Protein AF-E2BC87-F1 (afdb_monomer_lite)

Foldseek 3Di:
DPPDDPPDPDDPVVVVVVVVPPDPCPLVVCLVPPQPVNCVVVVDGPVRVVVVCVVCVVVPPDDPPPD

Sequence (67 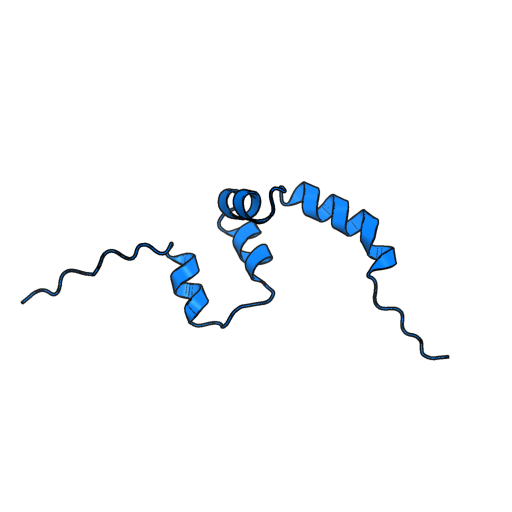aa):
SKKKKKRMWIRKWIGERLTHGVSNNLFKELALEDPTAYRKVLRLTCEKFEELLKKVHRLIQKKDSYV

Organism: Harpegnathos saltator (NCBI:txid610380)

Structure (mmCIF, N/CA/C/O backbone):
data_AF-E2BC87-F1
#
_entry.id   AF-E2BC87-F1
#
loop_
_atom_site.group_PDB
_atom_site.id
_atom_site.type_symbol
_atom_site.label_atom_id
_atom_site.label_alt_id
_atom_site.label_comp_id
_atom_site.label_asym_id
_atom_site.label_entity_id
_atom_site.label_seq_id
_atom_site.pdbx_PDB_ins_code
_atom_site.Cartn_x
_atom_site.Cartn_y
_atom_site.Cartn_z
_atom_site.occupancy
_atom_site.B_iso_or_equiv
_atom_site.auth_seq_id
_atom_site.auth_comp_id
_atom_site.auth_asym_id
_atom_site.auth_atom_id
_atom_site.pdbx_PDB_model_num
ATOM 1 N N . SER A 1 1 ? 15.603 -36.176 -24.084 1.00 46.03 1 SER A N 1
ATOM 2 C CA . SER A 1 1 ? 14.764 -35.050 -24.552 1.00 46.03 1 SER A CA 1
ATOM 3 C C . SER A 1 1 ? 14.781 -33.929 -23.512 1.00 46.03 1 SER A C 1
ATOM 5 O O . SER A 1 1 ? 14.288 -34.132 -22.406 1.00 46.03 1 SER A O 1
ATOM 7 N N . LYS A 1 2 ? 15.430 -32.785 -23.792 1.00 56.47 2 LYS A N 1
ATOM 8 C CA . LYS A 1 2 ? 15.500 -31.643 -22.855 1.00 56.47 2 LYS A CA 1
ATOM 9 C C . LYS A 1 2 ? 14.130 -30.952 -22.823 1.00 56.47 2 LYS A C 1
ATOM 11 O O . LYS A 1 2 ? 13.780 -30.240 -23.760 1.00 56.47 2 LYS A O 1
ATOM 16 N N . LYS A 1 3 ? 13.337 -31.179 -21.768 1.00 63.03 3 LYS A N 1
ATOM 17 C CA . LYS A 1 3 ? 12.039 -30.510 -21.568 1.00 63.03 3 LYS A CA 1
ATOM 18 C C . LYS A 1 3 ? 12.256 -28.986 -21.553 1.00 63.03 3 LYS A C 1
ATOM 20 O O . LYS A 1 3 ? 12.896 -28.469 -20.640 1.00 63.03 3 LYS A O 1
ATOM 25 N N . LYS A 1 4 ? 11.745 -28.262 -22.560 1.00 64.94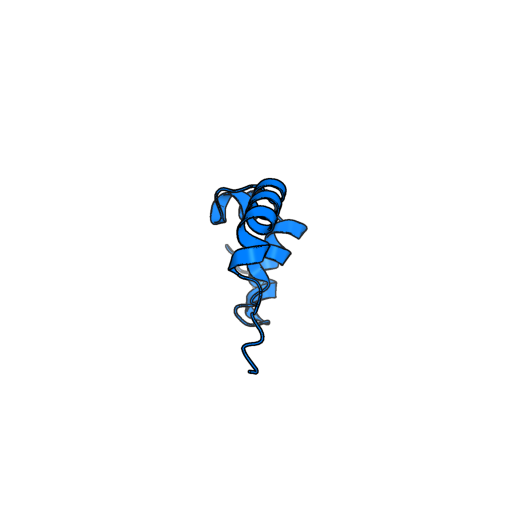 4 LYS A N 1
ATOM 26 C CA . LYS A 1 4 ? 11.709 -26.787 -22.556 1.00 64.94 4 LYS A CA 1
ATOM 27 C C . LYS A 1 4 ? 10.927 -26.331 -21.320 1.00 64.94 4 LYS A C 1
ATOM 29 O O . LYS A 1 4 ? 9.780 -26.741 -21.142 1.00 64.94 4 LYS A O 1
ATOM 34 N N . LYS A 1 5 ? 11.534 -25.493 -20.469 1.00 66.31 5 LYS A N 1
ATOM 35 C CA . LYS A 1 5 ? 10.814 -24.837 -19.367 1.00 66.31 5 LYS A CA 1
ATOM 36 C C . LYS A 1 5 ? 9.650 -24.050 -19.975 1.00 66.31 5 LYS A C 1
ATOM 38 O O . LYS A 1 5 ? 9.870 -23.197 -20.834 1.00 66.31 5 LYS A O 1
ATOM 43 N N . LYS A 1 6 ? 8.416 -24.377 -19.575 1.00 67.62 6 LYS A N 1
ATOM 44 C CA . LYS A 1 6 ? 7.222 -23.638 -20.003 1.00 67.62 6 LYS A CA 1
ATOM 45 C C . LYS A 1 6 ? 7.396 -22.173 -19.595 1.00 67.62 6 LYS A C 1
ATOM 47 O O . LYS A 1 6 ? 7.819 -21.893 -18.474 1.00 67.62 6 LYS A O 1
ATOM 52 N N . ARG A 1 7 ? 7.107 -21.246 -20.512 1.00 67.38 7 ARG A N 1
ATOM 53 C CA . ARG A 1 7 ? 7.116 -19.810 -20.216 1.00 67.38 7 ARG A CA 1
ATOM 54 C C . ARG A 1 7 ? 6.006 -19.541 -19.200 1.00 67.38 7 ARG A C 1
ATOM 56 O O . ARG A 1 7 ? 4.832 -19.699 -19.521 1.00 67.38 7 ARG A O 1
ATOM 63 N N . MET A 1 8 ? 6.388 -19.187 -17.978 1.00 66.25 8 MET A N 1
ATOM 64 C CA . MET A 1 8 ? 5.445 -18.792 -16.937 1.00 66.25 8 MET A CA 1
ATOM 65 C C . MET A 1 8 ? 5.000 -17.355 -17.221 1.00 66.25 8 MET A C 1
ATOM 67 O O . MET A 1 8 ? 5.830 -16.452 -17.268 1.00 66.25 8 MET A O 1
ATOM 71 N N . TRP A 1 9 ? 3.701 -17.158 -17.451 1.00 69.12 9 TRP A N 1
ATOM 72 C CA . TRP A 1 9 ? 3.089 -15.834 -17.652 1.00 69.12 9 TRP A CA 1
ATOM 73 C C . TRP A 1 9 ? 2.860 -15.077 -16.342 1.00 69.12 9 TRP A C 1
ATOM 75 O O . TRP A 1 9 ? 2.547 -13.890 -16.346 1.00 69.12 9 TRP A O 1
ATOM 85 N N . ILE A 1 10 ? 3.021 -15.770 -15.218 1.00 64.06 10 ILE A N 1
ATOM 86 C CA . ILE A 1 10 ? 2.965 -15.174 -13.891 1.00 64.06 10 ILE A CA 1
ATOM 87 C C . ILE A 1 10 ? 4.327 -14.566 -13.549 1.00 64.06 10 ILE A C 1
ATOM 89 O O . ILE A 1 10 ? 5.374 -15.154 -13.838 1.00 64.06 10 ILE A O 1
ATOM 93 N N . ARG A 1 11 ? 4.323 -13.383 -12.924 1.00 69.31 11 ARG A N 1
ATOM 94 C CA . ARG A 1 11 ? 5.546 -12.796 -12.356 1.00 69.31 11 ARG A CA 1
ATOM 95 C C . ARG A 1 11 ? 6.099 -13.736 -11.284 1.00 69.31 11 ARG A C 1
ATOM 97 O O . ARG A 1 11 ? 5.325 -14.386 -10.587 1.00 69.31 11 ARG A O 1
ATOM 104 N N . LYS A 1 12 ? 7.427 -13.809 -11.150 1.00 70.12 12 LYS A N 1
ATOM 105 C CA . LYS A 1 12 ? 8.100 -14.772 -10.259 1.00 70.12 12 LYS A CA 1
ATOM 106 C C . LYS A 1 12 ? 7.560 -14.716 -8.818 1.00 70.12 12 LYS A C 1
ATOM 108 O O . LYS A 1 12 ? 7.187 -15.757 -8.288 1.00 70.12 12 LYS A O 1
ATOM 113 N N . TRP A 1 13 ? 7.377 -13.511 -8.277 1.00 67.81 13 TRP A N 1
ATOM 114 C CA . TRP A 1 13 ? 6.807 -13.281 -6.943 1.00 67.81 13 TRP A CA 1
ATOM 115 C C . TRP A 1 13 ? 5.345 -13.747 -6.797 1.00 67.81 13 TRP A C 1
ATOM 117 O O . TRP A 1 13 ? 4.916 -14.155 -5.724 1.00 67.81 13 TRP A O 1
ATOM 127 N N . ILE A 1 14 ? 4.552 -13.749 -7.879 1.00 68.25 14 ILE A N 1
ATOM 128 C CA . ILE A 1 14 ? 3.185 -14.311 -7.881 1.00 68.25 14 ILE A CA 1
ATOM 129 C C . ILE A 1 14 ? 3.247 -15.843 -7.820 1.00 68.25 14 ILE A C 1
ATOM 131 O O . ILE A 1 14 ? 2.406 -16.474 -7.187 1.00 68.25 14 ILE A O 1
ATOM 135 N N . GLY A 1 15 ? 4.250 -16.445 -8.465 1.00 67.50 15 GLY A N 1
ATOM 136 C CA . GLY A 1 15 ? 4.490 -17.886 -8.405 1.00 67.50 15 GLY A CA 1
ATOM 137 C C . GLY A 1 15 ? 4.885 -18.366 -7.009 1.00 67.50 15 GLY A C 1
ATOM 138 O O . GLY A 1 15 ? 4.378 -19.389 -6.564 1.00 67.50 15 GLY A O 1
ATOM 139 N N . GLU A 1 16 ? 5.722 -17.600 -6.307 1.00 66.56 16 GLU A N 1
ATOM 140 C CA . GLU A 1 16 ? 6.117 -17.860 -4.911 1.00 66.56 16 GLU A CA 1
ATOM 141 C C . GLU A 1 16 ? 4.941 -17.682 -3.931 1.00 66.56 16 GLU A C 1
ATOM 143 O O . GLU A 1 16 ? 4.892 -18.312 -2.883 1.00 66.56 16 GLU A O 1
ATOM 148 N N . ARG A 1 17 ? 3.925 -16.895 -4.295 1.00 64.38 17 ARG A N 1
ATOM 149 C CA . ARG A 1 17 ? 2.723 -16.670 -3.480 1.00 64.38 17 ARG A CA 1
ATOM 150 C C . ARG A 1 17 ? 1.746 -17.852 -3.476 1.00 64.38 17 ARG A C 1
ATOM 152 O O . ARG A 1 17 ? 1.060 -18.072 -2.481 1.00 64.38 17 ARG A O 1
ATOM 159 N N . LEU A 1 18 ? 1.674 -18.625 -4.567 1.00 62.75 18 LEU A N 1
ATOM 160 C CA . LEU A 1 18 ? 0.766 -19.780 -4.690 1.00 62.75 18 LEU A CA 1
ATOM 161 C C . LEU A 1 18 ? 1.036 -20.871 -3.640 1.00 62.75 18 LEU A C 1
ATOM 163 O O . LEU A 1 18 ? 0.141 -21.660 -3.350 1.00 62.75 18 LEU A O 1
ATOM 167 N N . THR A 1 19 ? 2.229 -20.902 -3.040 1.00 62.56 19 THR A N 1
ATOM 168 C CA . THR A 1 19 ? 2.584 -21.849 -1.974 1.00 62.56 19 THR A CA 1
ATOM 169 C C . THR A 1 19 ? 2.201 -21.376 -0.568 1.00 62.56 19 THR A C 1
ATOM 171 O O . THR A 1 19 ? 2.178 -22.200 0.339 1.00 62.56 19 THR A O 1
ATOM 17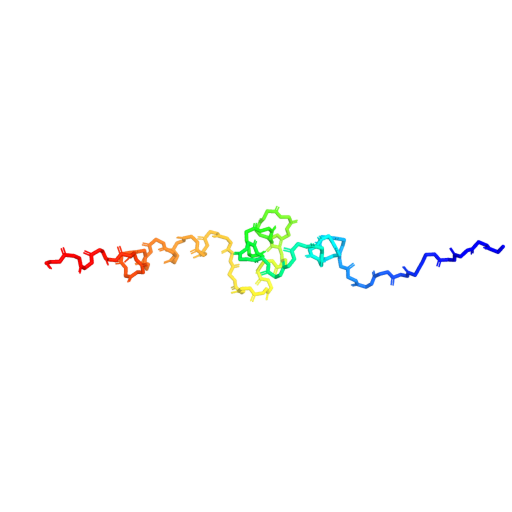4 N N . HIS A 1 20 ? 1.864 -20.094 -0.367 1.00 58.09 20 HIS A N 1
ATOM 175 C CA . HIS A 1 20 ? 1.634 -19.505 0.965 1.00 58.09 20 HIS A CA 1
ATOM 176 C C . HIS A 1 20 ? 0.165 -19.164 1.286 1.00 58.09 20 HIS A C 1
ATOM 178 O O . HIS A 1 20 ? -0.115 -18.592 2.339 1.00 58.09 20 HIS A O 1
ATOM 184 N N . GLY A 1 21 ? -0.789 -19.550 0.428 1.00 55.47 21 GLY A N 1
ATOM 185 C CA . GLY A 1 21 ? -2.201 -19.174 0.579 1.00 55.47 21 GLY A CA 1
ATOM 186 C C . GLY A 1 21 ? -2.424 -17.682 0.307 1.00 55.47 21 GLY A C 1
ATOM 187 O O . GLY A 1 21 ? -1.483 -16.893 0.295 1.00 55.47 21 GLY A O 1
ATOM 188 N N . VAL A 1 22 ? -3.667 -17.278 0.021 1.00 57.72 22 VAL A N 1
ATOM 189 C CA . VAL A 1 22 ? -4.025 -15.872 -0.253 1.00 57.72 22 VAL A CA 1
ATOM 190 C C . VAL A 1 22 ? -3.776 -15.053 1.014 1.00 57.72 22 VAL A C 1
ATOM 192 O O . VAL A 1 22 ? -4.624 -14.954 1.896 1.00 57.72 22 VAL A O 1
ATOM 195 N N . SER A 1 23 ? -2.556 -14.543 1.147 1.00 54.41 23 SER A N 1
ATOM 196 C CA . SER A 1 23 ? -2.069 -13.945 2.375 1.00 54.41 23 SER A CA 1
ATOM 197 C C . SER A 1 23 ? -2.662 -12.547 2.532 1.00 54.41 23 SER A C 1
ATOM 199 O O . SER A 1 23 ? -2.603 -11.717 1.621 1.00 54.41 23 SER A O 1
ATOM 201 N N . ASN A 1 24 ? -3.137 -12.234 3.740 1.00 60.25 24 ASN A N 1
ATOM 202 C CA . ASN A 1 24 ? -3.509 -10.880 4.188 1.00 60.25 24 ASN A CA 1
ATOM 203 C C . ASN A 1 24 ? -2.389 -9.825 3.983 1.00 60.25 24 ASN A C 1
ATOM 205 O O . ASN A 1 24 ? -2.575 -8.645 4.270 1.00 60.25 24 ASN A O 1
ATOM 209 N N . ASN A 1 25 ? -1.219 -10.243 3.493 1.00 73.44 25 ASN A N 1
ATOM 210 C CA . ASN A 1 25 ? -0.033 -9.441 3.248 1.00 73.44 25 ASN A CA 1
ATOM 211 C C . ASN A 1 25 ? 0.208 -9.123 1.761 1.00 73.44 25 ASN A C 1
ATOM 213 O O . ASN A 1 25 ? 1.200 -8.465 1.468 1.00 73.44 25 ASN A O 1
ATOM 217 N N . LEU A 1 26 ? -0.689 -9.490 0.832 1.00 79.19 26 LEU A N 1
ATOM 218 C CA . LEU A 1 26 ? -0.537 -9.195 -0.605 1.00 79.19 26 LEU A CA 1
ATOM 219 C C . LEU A 1 26 ? -0.150 -7.745 -0.890 1.00 79.19 26 LEU A C 1
ATOM 221 O O . LEU A 1 26 ? 0.796 -7.482 -1.628 1.00 79.19 26 LEU A O 1
ATOM 225 N N . PHE A 1 27 ? -0.85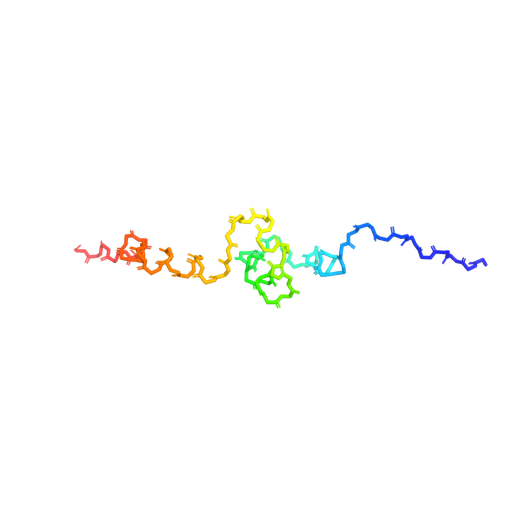4 -6.799 -0.278 1.00 81.44 27 PHE A N 1
ATOM 226 C CA . PHE A 1 27 ? -0.564 -5.385 -0.477 1.00 81.44 27 PHE A CA 1
ATOM 227 C C . PHE A 1 27 ? 0.764 -4.961 0.158 1.00 81.44 27 PHE A C 1
ATOM 229 O O . PHE A 1 27 ? 1.451 -4.118 -0.405 1.00 81.44 27 PHE A O 1
ATOM 236 N N . LYS A 1 28 ? 1.168 -5.570 1.278 1.00 83.12 28 LYS A N 1
ATOM 237 C CA . LYS A 1 28 ? 2.463 -5.289 1.920 1.00 83.12 28 LYS A CA 1
ATOM 238 C C . LYS A 1 28 ? 3.629 -5.792 1.071 1.00 83.12 28 LYS A C 1
ATOM 240 O O . LYS A 1 28 ? 4.611 -5.086 0.895 1.00 83.12 28 LYS A O 1
ATOM 245 N N . GLU A 1 29 ? 3.493 -6.985 0.505 1.00 83.25 29 GLU A N 1
ATOM 246 C CA . GLU A 1 29 ? 4.493 -7.573 -0.389 1.00 83.25 29 GLU A CA 1
ATOM 247 C C . GLU A 1 29 ? 4.591 -6.784 -1.701 1.00 83.25 29 GLU A C 1
ATOM 249 O O . GLU A 1 29 ? 5.684 -6.459 -2.151 1.00 83.25 29 GLU A O 1
ATOM 254 N N . LEU A 1 30 ? 3.450 -6.381 -2.271 1.00 85.00 30 LEU A N 1
ATOM 255 C CA . LEU A 1 30 ? 3.408 -5.495 -3.435 1.00 85.00 30 LEU A CA 1
ATOM 256 C C . LEU A 1 30 ? 4.072 -4.141 -3.164 1.00 85.00 30 LEU A C 1
ATOM 258 O O . LEU A 1 30 ? 4.780 -3.632 -4.026 1.00 85.00 30 LEU A O 1
ATOM 262 N N . ALA A 1 31 ? 3.857 -3.559 -1.983 1.00 85.81 31 ALA A N 1
ATOM 263 C CA . ALA A 1 31 ? 4.484 -2.297 -1.608 1.00 85.81 31 ALA A CA 1
ATOM 264 C C . ALA A 1 31 ? 6.018 -2.404 -1.544 1.00 85.81 31 ALA A C 1
ATOM 266 O O . ALA A 1 31 ? 6.698 -1.432 -1.866 1.00 85.81 31 ALA A O 1
ATOM 267 N N . LEU A 1 32 ? 6.548 -3.568 -1.149 1.00 83.69 32 LEU A N 1
ATOM 268 C CA . LEU A 1 32 ? 7.983 -3.815 -1.003 1.00 83.69 32 LEU A CA 1
ATOM 269 C C . LEU A 1 32 ? 8.657 -4.184 -2.334 1.00 83.69 32 LEU A C 1
ATOM 271 O O . LEU A 1 32 ? 9.716 -3.653 -2.658 1.00 83.69 32 LEU A O 1
ATOM 275 N N . GLU A 1 33 ? 8.057 -5.095 -3.101 1.00 83.75 33 GLU A N 1
ATOM 276 C CA . GLU A 1 33 ? 8.699 -5.688 -4.280 1.00 83.75 33 GLU A CA 1
ATOM 277 C C . GLU A 1 33 ? 8.324 -5.008 -5.600 1.00 83.75 33 GLU A C 1
ATOM 279 O O . GLU A 1 33 ? 9.117 -5.003 -6.544 1.00 83.75 33 GLU A O 1
ATOM 284 N N . ASP A 1 34 ? 7.112 -4.455 -5.708 1.00 84.75 34 ASP A N 1
ATOM 285 C CA . ASP A 1 34 ? 6.602 -3.898 -6.963 1.00 84.75 34 ASP A CA 1
ATOM 286 C C . ASP A 1 34 ? 5.608 -2.741 -6.735 1.00 84.75 34 ASP A C 1
ATOM 288 O O . ASP A 1 34 ? 4.392 -2.892 -6.934 1.00 84.75 34 ASP A O 1
ATOM 292 N N . PRO A 1 35 ? 6.109 -1.537 -6.390 1.00 85.06 35 PRO A N 1
ATOM 293 C CA . PRO A 1 35 ? 5.272 -0.355 -6.175 1.00 85.06 35 PRO A CA 1
ATOM 294 C C . PRO A 1 35 ? 4.410 0.020 -7.392 1.00 85.06 35 PRO A C 1
ATOM 296 O O . PRO A 1 35 ? 3.347 0.632 -7.261 1.00 85.06 35 PRO A O 1
ATOM 299 N N . THR A 1 36 ? 4.832 -0.370 -8.601 1.00 86.75 36 THR A N 1
ATOM 300 C CA . THR A 1 36 ? 4.055 -0.136 -9.824 1.00 86.75 36 THR A CA 1
ATOM 301 C C . THR A 1 36 ? 2.831 -1.044 -9.874 1.00 86.75 36 THR A C 1
ATOM 303 O O . THR A 1 36 ? 1.735 -0.579 -10.194 1.00 86.75 36 THR A O 1
ATOM 306 N N . ALA A 1 37 ? 2.982 -2.331 -9.556 1.00 84.56 37 ALA A N 1
ATOM 307 C CA . ALA A 1 37 ? 1.847 -3.240 -9.436 1.00 84.56 37 ALA A CA 1
ATOM 308 C C . ALA A 1 37 ? 0.940 -2.856 -8.260 1.00 84.56 37 ALA A C 1
ATOM 310 O O . ALA A 1 37 ? -0.278 -2.848 -8.436 1.00 84.56 37 ALA A O 1
ATOM 311 N N . TYR A 1 38 ? 1.508 -2.438 -7.123 1.00 87.31 38 TYR A N 1
ATOM 312 C CA . TYR A 1 38 ? 0.746 -1.885 -5.997 1.00 87.31 38 TYR A CA 1
ATOM 313 C C . TYR A 1 38 ? -0.179 -0.749 -6.456 1.00 87.31 38 TYR A C 1
ATOM 315 O O . TYR A 1 38 ? -1.398 -0.815 -6.274 1.00 87.31 38 TYR A O 1
ATOM 323 N N . ARG A 1 39 ? 0.378 0.245 -7.166 1.00 88.31 39 ARG A N 1
ATOM 324 C CA . ARG A 1 39 ? -0.390 1.374 -7.705 1.00 88.31 39 ARG A CA 1
ATOM 325 C C . ARG A 1 39 ? -1.411 0.949 -8.754 1.00 88.31 39 ARG A C 1
ATOM 327 O O . ARG A 1 39 ? -2.474 1.549 -8.825 1.00 88.31 39 ARG A O 1
ATOM 334 N N . LYS A 1 40 ? -1.139 -0.067 -9.571 1.00 86.94 40 LYS A N 1
ATOM 335 C CA . LYS A 1 40 ? -2.120 -0.562 -10.554 1.00 86.94 40 LYS A CA 1
ATOM 336 C C . LYS A 1 40 ? -3.332 -1.210 -9.890 1.00 86.94 40 LYS A C 1
ATOM 338 O O . LYS A 1 40 ? -4.445 -1.023 -10.374 1.00 86.94 40 LYS A O 1
ATOM 343 N N . VAL A 1 41 ? -3.119 -1.945 -8.799 1.00 84.25 41 VAL A N 1
ATOM 344 C CA . VAL A 1 41 ? -4.193 -2.649 -8.087 1.00 84.25 41 VAL A CA 1
ATOM 345 C C . VAL A 1 41 ? -4.991 -1.688 -7.208 1.00 84.25 41 VAL A C 1
ATOM 347 O O . VAL A 1 41 ? -6.208 -1.613 -7.339 1.00 84.25 41 VAL A O 1
ATOM 350 N N . LEU A 1 42 ? -4.320 -0.923 -6.344 1.00 87.06 42 LEU A N 1
ATOM 351 C CA . LEU A 1 42 ? -4.984 -0.033 -5.384 1.00 87.06 42 LEU A CA 1
ATOM 352 C C . LEU A 1 42 ? -5.305 1.352 -5.951 1.00 87.06 42 LEU A C 1
ATOM 354 O O . LEU A 1 42 ? -6.017 2.119 -5.310 1.00 87.06 42 LEU A O 1
ATOM 358 N N . ARG A 1 43 ? -4.771 1.698 -7.133 1.00 91.31 43 ARG A N 1
ATOM 359 C CA . ARG A 1 43 ? -4.847 3.049 -7.730 1.00 91.31 43 ARG A CA 1
ATOM 360 C C . ARG A 1 43 ? -4.318 4.150 -6.801 1.00 91.31 43 ARG A C 1
ATOM 362 O O . ARG A 1 43 ? -4.624 5.323 -6.985 1.00 91.31 43 ARG A O 1
ATOM 369 N N . LEU A 1 44 ? -3.481 3.765 -5.840 1.00 89.06 44 LEU A N 1
ATOM 370 C CA . LEU A 1 44 ? -2.912 4.604 -4.791 1.00 89.06 44 LEU A CA 1
ATOM 371 C C . LEU A 1 44 ? -1.416 4.317 -4.659 1.00 89.06 44 LEU A C 1
ATOM 373 O O . LEU A 1 44 ? -0.968 3.199 -4.911 1.00 89.06 44 LEU A O 1
ATOM 377 N N . THR A 1 45 ? -0.640 5.329 -4.275 1.00 90.50 45 THR A N 1
ATOM 378 C CA . THR A 1 45 ? 0.746 5.113 -3.835 1.00 90.50 45 THR A CA 1
ATOM 379 C C . THR A 1 45 ? 0.759 4.635 -2.388 1.00 90.50 45 THR A C 1
ATOM 381 O O . THR A 1 45 ? -0.216 4.830 -1.656 1.00 90.50 45 THR A O 1
ATOM 384 N N . CYS A 1 46 ? 1.870 4.030 -1.966 1.00 88.94 46 CYS A N 1
ATOM 385 C CA . CYS A 1 46 ? 2.056 3.611 -0.580 1.00 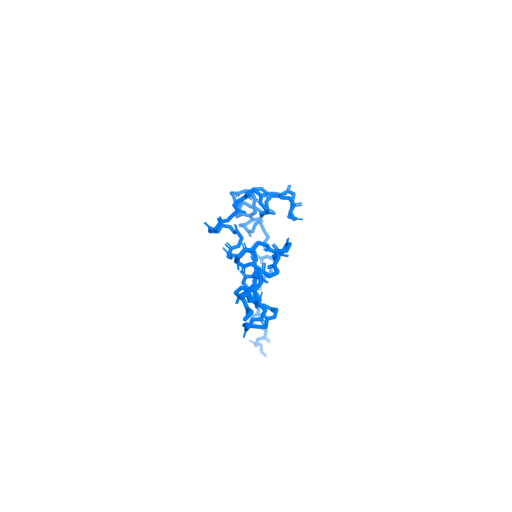88.94 46 CYS A CA 1
ATOM 386 C C . CYS A 1 46 ? 1.920 4.802 0.384 1.00 88.94 46 CYS A C 1
ATOM 388 O O . CYS A 1 46 ? 1.244 4.674 1.400 1.00 88.94 46 CYS A O 1
ATOM 390 N N . GLU A 1 47 ? 2.459 5.985 0.048 1.00 91.75 47 GLU A N 1
ATOM 391 C CA . GLU A 1 47 ? 2.329 7.151 0.938 1.00 91.75 47 GLU A CA 1
ATOM 392 C C . GLU A 1 47 ? 0.873 7.599 1.074 1.00 91.75 47 GLU A C 1
ATOM 394 O O . GLU A 1 47 ? 0.415 7.906 2.173 1.00 91.75 47 GLU A O 1
ATOM 399 N N . LYS A 1 48 ? 0.112 7.598 -0.030 1.00 91.62 48 LYS A N 1
ATOM 400 C CA . LYS A 1 48 ? -1.297 8.005 0.000 1.00 91.62 48 LYS A CA 1
ATOM 401 C C . LYS A 1 48 ? -2.164 7.024 0.777 1.00 91.62 48 LYS A C 1
ATOM 403 O O . LYS A 1 48 ? -3.101 7.441 1.456 1.00 91.62 48 LYS A O 1
ATOM 408 N N . PHE A 1 49 ? -1.840 5.737 0.696 1.00 91.62 49 PHE A N 1
ATOM 409 C CA . PHE A 1 49 ? -2.468 4.722 1.527 1.00 91.62 49 PHE A CA 1
ATOM 410 C C . PHE A 1 49 ? -2.209 4.989 3.017 1.00 91.62 49 PHE A C 1
ATOM 412 O O . PHE A 1 49 ? -3.160 5.030 3.793 1.00 91.62 49 PHE A O 1
ATOM 419 N N . GLU A 1 50 ? -0.963 5.262 3.409 1.00 91.44 50 GLU A N 1
ATOM 420 C CA . GLU A 1 50 ? -0.605 5.587 4.798 1.00 91.44 50 GLU A CA 1
ATOM 421 C C . GLU A 1 50 ? -1.270 6.880 5.301 1.00 91.44 50 GLU A C 1
ATOM 423 O O . GLU A 1 50 ? -1.750 6.946 6.434 1.00 91.44 50 GLU A O 1
ATOM 428 N N . GLU A 1 51 ? -1.366 7.915 4.462 1.00 94.38 51 GLU A N 1
ATOM 429 C CA . GLU A 1 51 ? -2.113 9.136 4.791 1.00 94.38 51 GLU A CA 1
ATOM 430 C C . GLU A 1 51 ? -3.594 8.851 5.068 1.00 94.38 51 GLU A C 1
ATOM 432 O O . GLU A 1 51 ? -4.162 9.377 6.030 1.00 94.38 51 GLU A O 1
ATOM 437 N N . LEU A 1 52 ? -4.232 8.032 4.226 1.00 93.81 52 LEU A N 1
ATOM 438 C CA . LEU A 1 52 ? -5.626 7.635 4.414 1.00 93.81 52 LEU A CA 1
ATOM 439 C C . LEU A 1 52 ? -5.784 6.801 5.680 1.00 93.81 52 LEU A C 1
ATOM 441 O O . LEU A 1 52 ? -6.680 7.083 6.476 1.00 93.81 52 LEU A O 1
ATOM 445 N N . LEU A 1 53 ? -4.883 5.842 5.898 1.00 92.19 53 LEU A N 1
ATOM 446 C CA . LEU A 1 53 ? -4.880 4.991 7.078 1.00 92.19 53 LEU A CA 1
ATOM 44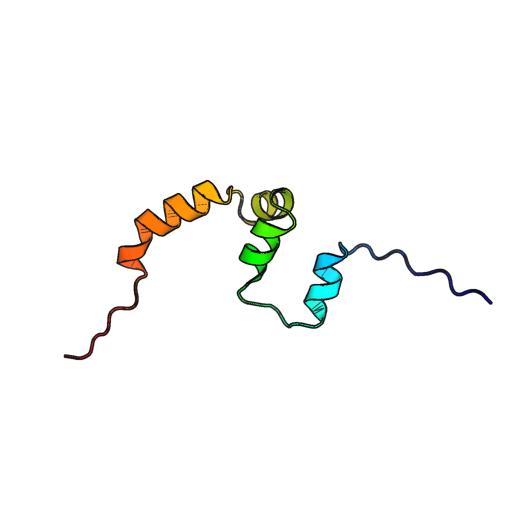7 C C . LEU A 1 53 ? -4.824 5.829 8.356 1.00 92.19 53 LEU A C 1
ATOM 449 O O . LEU A 1 53 ? -5.631 5.608 9.252 1.00 92.19 53 LEU A O 1
ATOM 453 N N . LYS A 1 54 ? -3.958 6.847 8.419 1.00 94.12 54 LYS A N 1
ATOM 454 C CA . LYS A 1 54 ? -3.882 7.773 9.564 1.00 94.12 54 LYS A CA 1
ATOM 455 C C . LYS A 1 54 ? -5.196 8.512 9.819 1.00 94.12 54 LYS A C 1
ATOM 457 O O . LYS A 1 54 ? -5.574 8.690 10.975 1.00 94.12 54 LYS A O 1
ATOM 462 N N . LYS A 1 55 ? -5.908 8.922 8.763 1.00 94.12 55 LYS A N 1
ATOM 463 C CA . LYS A 1 55 ? -7.200 9.623 8.885 1.00 94.12 55 LYS A CA 1
ATOM 464 C C . LYS A 1 55 ? -8.303 8.714 9.413 1.00 94.12 55 LYS A C 1
ATOM 466 O O . LYS A 1 55 ? -9.094 9.145 10.247 1.00 94.12 55 LYS A O 1
ATOM 471 N N . VAL A 1 56 ? -8.351 7.465 8.948 1.00 93.69 56 VAL A N 1
ATOM 472 C CA . VAL A 1 56 ? -9.386 6.506 9.363 1.00 93.69 56 VAL A CA 1
ATOM 473 C C . VAL A 1 56 ? -8.999 5.701 10.598 1.00 93.69 56 VAL A C 1
ATOM 475 O O . VAL A 1 56 ? -9.863 5.038 11.160 1.00 93.69 56 VAL A O 1
ATOM 478 N N . HIS A 1 57 ? -7.744 5.780 11.054 1.00 91.38 57 HIS A N 1
ATOM 479 C CA . HIS A 1 57 ? -7.200 4.975 12.149 1.00 91.38 57 HIS A CA 1
ATOM 480 C C . HIS A 1 57 ? -8.117 4.969 13.372 1.00 91.38 57 HIS A C 1
ATOM 482 O O . HIS A 1 57 ? -8.500 3.905 13.843 1.00 91.38 57 HIS A O 1
ATOM 488 N N . ARG A 1 58 ? -8.555 6.153 13.821 1.00 86.69 58 ARG A N 1
ATOM 489 C CA . ARG A 1 58 ? -9.448 6.301 14.984 1.00 86.69 58 ARG A CA 1
ATOM 490 C C . ARG A 1 58 ? -10.825 5.651 14.797 1.00 86.69 58 ARG A C 1
ATOM 492 O O . ARG A 1 58 ? -11.465 5.324 15.785 1.00 86.69 58 ARG A O 1
ATOM 499 N N . LEU A 1 59 ? -11.286 5.492 13.556 1.00 88.88 59 LEU A N 1
ATOM 500 C CA . LEU A 1 59 ? -12.593 4.913 13.221 1.00 88.88 59 LEU A CA 1
ATOM 501 C C . LEU A 1 59 ? -12.544 3.386 13.122 1.00 88.88 59 LEU A C 1
ATOM 503 O O . LEU A 1 59 ? -13.529 2.721 13.416 1.00 88.88 59 LEU A O 1
ATOM 507 N N . ILE A 1 60 ? -11.407 2.842 12.684 1.00 89.31 60 ILE A N 1
ATOM 508 C CA . ILE A 1 60 ? -11.209 1.400 12.471 1.00 89.31 60 ILE A CA 1
ATOM 509 C C . ILE A 1 60 ? -10.434 0.734 13.613 1.00 89.31 60 ILE A C 1
ATOM 511 O O . ILE A 1 60 ? -10.199 -0.474 13.584 1.00 89.31 60 ILE A O 1
ATOM 515 N N . GLN A 1 61 ? -10.001 1.517 14.603 1.00 87.12 61 GLN A N 1
ATOM 516 C CA . GLN A 1 61 ? -9.354 1.005 15.798 1.00 87.12 61 GLN A CA 1
ATOM 517 C C . GLN A 1 61 ? -10.346 0.129 16.564 1.00 87.12 61 GLN A C 1
ATOM 519 O O . GLN A 1 61 ? -11.478 0.531 16.837 1.00 87.12 61 GLN A O 1
ATOM 524 N N . LYS A 1 62 ? -9.905 -1.081 16.914 1.00 85.06 62 LYS A N 1
ATOM 525 C CA . LYS A 1 62 ? -10.683 -2.004 17.736 1.00 85.06 62 LYS A CA 1
ATOM 526 C C . LYS A 1 62 ? -11.062 -1.298 19.040 1.00 85.06 62 LYS A C 1
ATOM 528 O O . LYS A 1 62 ? -10.186 -0.884 19.795 1.00 85.06 62 LYS A O 1
ATOM 533 N N . LYS A 1 63 ? -12.363 -1.142 19.278 1.00 79.75 63 LYS A N 1
ATOM 534 C CA . LYS A 1 63 ? -12.890 -0.635 20.541 1.00 79.75 63 LYS A CA 1
ATOM 535 C C . LYS A 1 63 ? -13.105 -1.831 21.460 1.00 79.75 63 LYS A C 1
ATOM 537 O O . LYS A 1 63 ? -13.903 -2.708 21.137 1.00 79.75 63 LYS A O 1
ATOM 542 N N . ASP A 1 64 ? -12.384 -1.880 22.573 1.00 72.50 64 ASP A N 1
ATOM 543 C CA . ASP A 1 64 ? -12.659 -2.855 23.624 1.00 72.50 64 ASP A CA 1
ATOM 544 C C . ASP A 1 64 ? -13.942 -2.420 24.341 1.00 72.50 64 ASP A C 1
ATOM 546 O O . ASP A 1 64 ? -13.942 -1.554 25.211 1.00 72.50 64 ASP A O 1
ATOM 550 N N . SER A 1 65 ? -15.072 -2.971 23.902 1.00 71.31 65 SER A N 1
ATOM 551 C CA . SER A 1 65 ? -16.390 -2.766 24.509 1.00 71.31 65 SER A CA 1
ATOM 552 C C . SER A 1 65 ? -16.607 -3.702 25.700 1.00 71.31 65 SER A C 1
ATOM 554 O O . SER A 1 65 ? -17.633 -4.370 25.772 1.00 71.31 65 SER A O 1
ATOM 556 N N . TYR A 1 66 ? -15.642 -3.776 26.617 1.00 64.56 66 TYR A N 1
ATOM 557 C CA . TYR A 1 66 ? -15.869 -4.392 27.923 1.00 64.56 66 TYR A CA 1
ATOM 558 C C . TYR A 1 66 ? -16.288 -3.283 28.886 1.00 64.56 66 TYR A C 1
ATOM 560 O O . TYR A 1 66 ? -15.450 -2.528 29.378 1.00 64.56 66 TYR A O 1
ATOM 568 N N . VAL A 1 67 ? -17.603 -3.153 29.055 1.00 53.59 67 VAL A N 1
ATOM 569 C CA . VAL A 1 67 ? -18.252 -2.408 30.141 1.00 53.59 67 VAL A CA 1
ATOM 570 C C . VAL A 1 67 ? -18.883 -3.421 31.077 1.00 53.59 67 VAL A C 1
ATOM 572 O O . VAL A 1 67 ? -19.433 -4.411 30.541 1.00 53.59 67 VAL A O 1
#

Secondary structure (DSSP, 8-state):
---PPP---S-HHHHHHTTS-S-TTHHHHHHHH-HHHHHHHHSS-HHHHHHHHHHHHHHHSPP----

Radius of gyration: 18.18 Å; chains: 1; bounding box: 34×45×55 Å

pLDDT: mean 77.44, std 12.94, range [46.03, 94.38]